Protein AF-A0A1B2IX12-F1 (afdb_monomer)

Foldseek 3Di:
DKKKWFAAPPDPDIDIFDWDWDADPNDIWIKGFQVRQADLVVLDGTPFIKIWDADPNDIWIKTFPDKDFDVCCNPPVPRVRRMIITDMDIPDPDDPDPPPPPPPPDDDD

Sequence (109 aa):
MIKITFMNSDDTHRHFASANFVQIAGKKYLATAAHCVFDPLKQEISKDIRMKLRVNGKTEIGIVTGVSIDNRWKEQGLLRFDNAICSFKFESNFEPFAVETAFNYLPET

Structure (mmCIF, N/C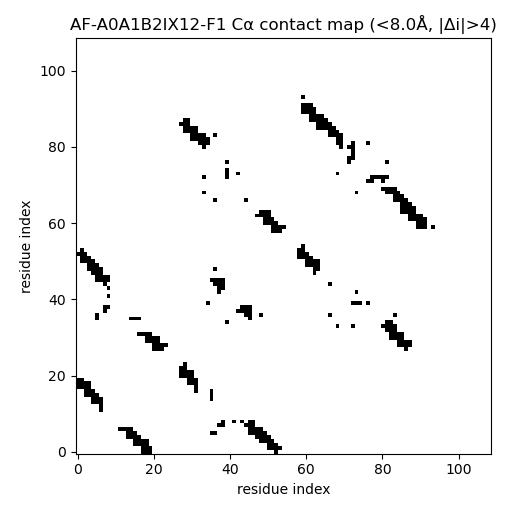A/C/O backbone):
data_AF-A0A1B2IX12-F1
#
_entry.id   AF-A0A1B2IX12-F1
#
loop_
_atom_site.group_PDB
_atom_site.id
_atom_site.type_symbol
_atom_site.label_atom_id
_atom_site.label_alt_id
_atom_site.label_comp_id
_atom_site.label_asym_id
_atom_site.label_entity_id
_atom_site.label_seq_id
_atom_site.pdbx_PDB_ins_code
_atom_site.Cartn_x
_atom_site.Cartn_y
_atom_site.Cartn_z
_atom_site.occupancy
_atom_site.B_iso_or_equiv
_atom_site.auth_seq_id
_atom_site.auth_comp_id
_atom_site.auth_asym_id
_atom_site.auth_atom_id
_atom_site.pdbx_PDB_model_num
ATOM 1 N N . MET A 1 1 ? -11.358 9.625 3.932 1.00 73.62 1 MET A N 1
ATOM 2 C CA . MET A 1 1 ? -10.192 9.478 3.034 1.00 73.62 1 MET A CA 1
ATOM 3 C C . MET A 1 1 ? -8.997 9.031 3.861 1.00 73.62 1 MET A C 1
ATOM 5 O O . MET A 1 1 ? -8.791 9.590 4.935 1.00 73.62 1 MET A O 1
ATOM 9 N N . ILE A 1 2 ? -8.259 8.018 3.405 1.00 91.69 2 ILE A N 1
ATOM 10 C CA . ILE A 1 2 ? -7.098 7.460 4.114 1.00 91.69 2 ILE A CA 1
ATOM 11 C C . ILE A 1 2 ? -5.835 8.041 3.484 1.00 91.69 2 ILE A C 1
ATOM 13 O O . ILE A 1 2 ? -5.727 8.075 2.260 1.00 91.69 2 ILE A O 1
ATOM 17 N N . LYS A 1 3 ? -4.888 8.497 4.305 1.00 95.38 3 LYS A N 1
ATOM 18 C CA . LYS A 1 3 ? -3.574 8.953 3.842 1.00 95.38 3 LYS A CA 1
ATOM 19 C C . LYS A 1 3 ? -2.573 7.812 3.978 1.00 95.38 3 LYS A C 1
ATOM 21 O O . LYS A 1 3 ? -2.432 7.272 5.070 1.00 95.38 3 LYS A O 1
ATOM 26 N N . ILE A 1 4 ? -1.863 7.482 2.908 1.00 95.81 4 ILE A N 1
ATOM 27 C CA . ILE A 1 4 ? -0.742 6.542 2.923 1.00 95.81 4 ILE A CA 1
ATOM 28 C C . ILE A 1 4 ? 0.569 7.325 2.954 1.00 95.81 4 ILE A C 1
ATOM 30 O O . ILE A 1 4 ? 0.698 8.377 2.327 1.00 95.81 4 ILE A O 1
ATOM 34 N N . THR A 1 5 ? 1.535 6.809 3.704 1.00 95.75 5 THR A N 1
ATOM 35 C CA . THR A 1 5 ? 2.935 7.218 3.658 1.00 95.75 5 THR A CA 1
ATOM 36 C C . THR A 1 5 ? 3.814 6.037 3.318 1.00 95.75 5 THR A C 1
ATOM 38 O O . THR A 1 5 ? 3.601 4.984 3.907 1.00 95.75 5 THR A O 1
ATOM 41 N N . PHE A 1 6 ? 4.815 6.222 2.465 1.00 93.12 6 PHE A N 1
ATOM 42 C CA . PHE A 1 6 ? 5.732 5.158 2.051 1.00 93.12 6 PHE A CA 1
ATOM 43 C C . PHE A 1 6 ? 7.111 5.725 1.696 1.00 93.12 6 PHE A C 1
ATOM 45 O O . PHE A 1 6 ? 7.265 6.938 1.544 1.00 93.12 6 PHE A O 1
ATOM 52 N N . MET A 1 7 ? 8.111 4.853 1.579 1.00 90.44 7 MET A N 1
ATOM 53 C CA . MET A 1 7 ? 9.453 5.187 1.094 1.00 90.44 7 MET A CA 1
ATOM 54 C C . MET A 1 7 ? 9.840 4.207 -0.009 1.00 90.44 7 MET A C 1
ATOM 56 O O . MET A 1 7 ? 9.711 2.999 0.174 1.00 90.44 7 MET A O 1
ATOM 60 N N . ASN A 1 8 ? 10.339 4.692 -1.140 1.00 85.38 8 ASN A N 1
ATOM 61 C CA . ASN A 1 8 ? 10.948 3.801 -2.128 1.00 85.38 8 ASN A CA 1
ATOM 62 C C . ASN A 1 8 ? 12.366 3.436 -1.678 1.00 85.38 8 ASN A C 1
ATOM 64 O O . ASN A 1 8 ? 12.954 4.131 -0.853 1.00 85.38 8 ASN A O 1
ATOM 68 N N . SER A 1 9 ? 12.915 2.329 -2.181 1.00 73.25 9 SER A N 1
ATOM 69 C CA . SER A 1 9 ? 14.095 1.692 -1.577 1.00 73.25 9 SER A CA 1
ATOM 70 C C . SER A 1 9 ? 15.359 2.552 -1.495 1.00 73.25 9 SER A C 1
ATOM 72 O O . SER A 1 9 ? 16.177 2.260 -0.622 1.00 73.25 9 SER A O 1
ATOM 74 N N . ASP A 1 10 ? 15.463 3.615 -2.305 1.00 76.69 10 ASP A N 1
ATOM 75 C CA . ASP A 1 10 ? 16.605 4.555 -2.311 1.00 76.69 10 ASP A CA 1
ATOM 76 C C . ASP A 1 10 ? 16.176 5.993 -2.010 1.00 76.69 10 ASP A C 1
ATOM 78 O O . ASP A 1 10 ? 16.972 6.922 -2.135 1.00 76.69 10 ASP A O 1
ATOM 82 N N . ASP A 1 11 ? 14.907 6.202 -1.666 1.00 79.06 11 ASP A N 1
ATOM 83 C CA . ASP A 1 11 ? 14.428 7.541 -1.392 1.00 79.06 11 ASP A CA 1
ATOM 84 C C . ASP A 1 11 ? 14.707 7.911 0.060 1.00 79.06 11 ASP A C 1
ATOM 86 O O . ASP A 1 11 ? 14.407 7.158 0.989 1.00 79.06 11 ASP A O 1
ATOM 90 N N . THR A 1 12 ? 15.271 9.096 0.263 1.00 78.50 12 THR A N 1
ATOM 91 C CA . THR A 1 12 ? 15.432 9.680 1.598 1.00 78.50 12 THR A CA 1
ATOM 92 C C . THR A 1 12 ? 14.164 10.399 2.051 1.00 78.50 12 THR A C 1
A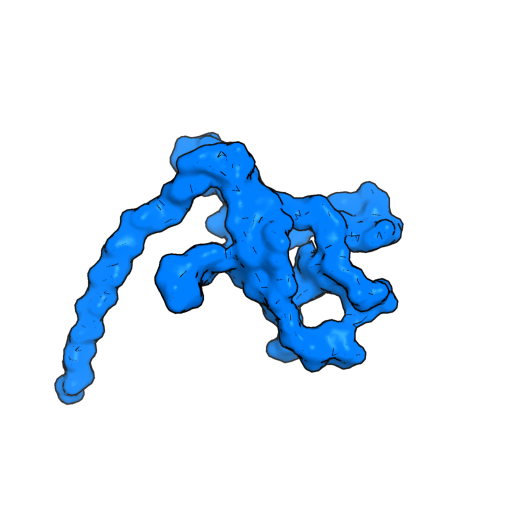TOM 94 O O . THR A 1 12 ? 14.035 10.744 3.229 1.00 78.50 12 THR A O 1
ATOM 97 N N . HIS A 1 13 ? 13.207 10.600 1.139 1.00 85.56 13 HIS A N 1
ATOM 98 C CA . HIS A 1 13 ? 11.958 11.291 1.408 1.00 85.56 13 HIS A CA 1
ATOM 99 C C . HIS A 1 13 ? 10.787 10.323 1.547 1.00 85.56 13 HIS A C 1
ATOM 101 O O . HIS A 1 13 ? 10.662 9.308 0.861 1.00 85.56 13 HIS A O 1
ATOM 107 N N . ARG A 1 14 ? 9.877 10.688 2.451 1.00 91.81 14 ARG A N 1
ATOM 108 C CA . ARG A 1 14 ? 8.597 10.010 2.613 1.00 91.81 14 ARG A CA 1
ATOM 109 C C . ARG A 1 14 ? 7.602 10.572 1.609 1.00 91.81 14 ARG A C 1
ATOM 111 O O . ARG A 1 14 ? 7.327 11.771 1.608 1.00 91.81 14 ARG A O 1
ATOM 118 N N . HIS A 1 15 ? 7.014 9.683 0.826 1.00 93.81 15 HIS A N 1
ATOM 119 C CA . HIS A 1 15 ? 5.953 10.001 -0.116 1.00 93.81 15 HIS A CA 1
ATOM 120 C C . HIS A 1 15 ? 4.587 9.925 0.541 1.00 93.81 15 HIS A C 1
ATOM 122 O O . HIS A 1 15 ? 4.407 9.296 1.590 1.00 93.81 15 HIS A O 1
ATOM 128 N N . PHE A 1 16 ? 3.613 10.570 -0.093 1.00 95.25 16 PHE A N 1
ATOM 129 C CA . PHE A 1 16 ? 2.238 10.617 0.374 1.00 95.25 16 PHE A CA 1
ATOM 130 C C . PHE A 1 16 ? 1.281 10.245 -0.746 1.00 95.25 16 PHE A C 1
ATOM 132 O O . PHE A 1 16 ? 1.408 10.729 -1.864 1.00 95.25 16 PHE A O 1
ATOM 139 N N . ALA A 1 17 ? 0.287 9.437 -0.406 1.00 95.81 17 ALA A N 1
ATOM 140 C CA . ALA A 1 17 ? -0.781 9.056 -1.312 1.00 95.81 17 ALA A CA 1
ATOM 141 C C . ALA A 1 17 ? -2.120 8.995 -0.577 1.00 95.81 17 ALA A C 1
ATOM 143 O O . ALA A 1 17 ? -2.191 9.114 0.652 1.00 95.81 17 ALA A O 1
ATOM 144 N N . SER A 1 18 ? -3.184 8.788 -1.341 1.00 96.44 18 SER A N 1
ATOM 145 C CA . SER A 1 18 ? -4.522 8.539 -0.821 1.00 96.44 18 SER A CA 1
ATOM 146 C C . SER A 1 18 ? -4.935 7.102 -1.100 1.00 96.44 18 SER A C 1
ATOM 148 O O . SER A 1 18 ? -4.574 6.533 -2.122 1.00 96.44 18 SER A O 1
ATOM 150 N N . ALA A 1 19 ? -5.732 6.540 -0.201 1.00 96.38 19 ALA A N 1
ATOM 151 C CA . ALA A 1 19 ? -6.343 5.232 -0.368 1.00 96.38 19 ALA A CA 1
ATOM 152 C C . ALA A 1 19 ? -7.783 5.225 0.137 1.00 96.38 19 ALA A C 1
ATOM 154 O O . ALA A 1 19 ? -8.222 6.128 0.863 1.00 96.38 19 ALA A O 1
ATOM 155 N N . ASN A 1 20 ? -8.500 4.168 -0.225 1.00 94.75 20 ASN A N 1
ATOM 156 C CA . ASN A 1 20 ? -9.851 3.896 0.243 1.00 94.75 20 ASN A CA 1
ATOM 157 C C . ASN A 1 20 ? -9.965 2.468 0.767 1.00 94.75 20 ASN A C 1
ATOM 159 O O . ASN A 1 20 ? -9.258 1.575 0.304 1.00 94.75 20 ASN A O 1
ATOM 163 N N . PHE A 1 21 ? -10.876 2.252 1.716 1.00 92.75 21 PHE A N 1
ATOM 164 C CA . PHE A 1 21 ? -11.257 0.895 2.086 1.00 92.75 21 PHE A CA 1
ATOM 165 C C . PHE A 1 21 ? -12.100 0.271 0.980 1.00 92.75 21 PHE A C 1
ATOM 167 O O . PHE A 1 21 ? -12.993 0.917 0.434 1.00 92.75 21 PHE A O 1
ATOM 174 N N . VAL A 1 22 ? -11.840 -1.000 0.702 1.00 92.88 22 VAL A N 1
ATOM 175 C CA . VAL A 1 22 ? -12.677 -1.850 -0.146 1.00 92.88 22 VAL A CA 1
ATOM 176 C C . VAL A 1 22 ? -12.923 -3.173 0.565 1.00 92.88 22 VAL A C 1
ATOM 178 O O . VAL A 1 22 ? -12.098 -3.612 1.371 1.00 92.88 22 VAL A O 1
ATOM 181 N N . GLN A 1 23 ? -14.059 -3.807 0.287 1.00 91.12 23 GLN A N 1
ATOM 182 C CA . GLN A 1 23 ? -14.404 -5.105 0.855 1.00 91.12 23 GLN A CA 1
ATOM 183 C C . GLN A 1 23 ? -14.401 -6.164 -0.244 1.00 91.12 23 GLN A C 1
ATOM 185 O O . GLN A 1 23 ? -15.077 -6.013 -1.257 1.00 91.12 23 GLN A O 1
ATOM 190 N N . ILE A 1 24 ? -13.632 -7.233 -0.043 1.00 88.31 24 ILE A N 1
ATOM 191 C CA . ILE A 1 24 ? -13.508 -8.351 -0.983 1.00 88.31 24 ILE A CA 1
ATOM 192 C C . ILE A 1 24 ? -13.722 -9.632 -0.182 1.00 88.31 24 ILE A C 1
ATOM 194 O O . ILE A 1 24 ? -13.017 -9.873 0.798 1.00 88.31 24 ILE A O 1
ATOM 198 N N . ALA A 1 25 ? -14.724 -10.430 -0.563 1.00 90.44 25 ALA A N 1
ATOM 199 C CA . ALA A 1 25 ? -15.088 -11.669 0.136 1.00 90.44 25 ALA A CA 1
ATOM 200 C C . ALA A 1 25 ? -15.226 -11.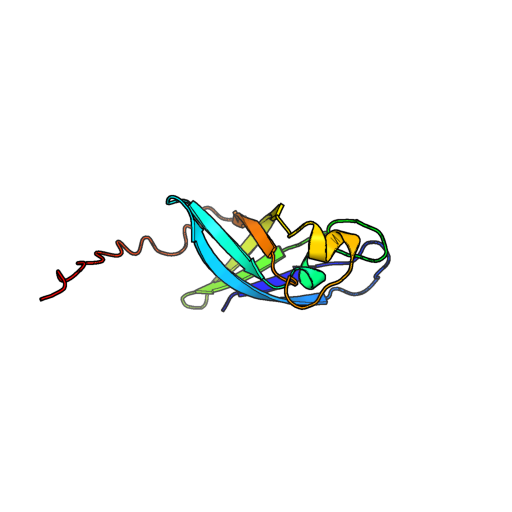489 1.667 1.00 90.44 25 ALA A C 1
ATOM 202 O O . ALA A 1 25 ? -14.690 -12.262 2.459 1.00 90.44 25 ALA A O 1
ATOM 203 N N . GLY A 1 26 ? -15.885 -10.405 2.092 1.00 86.44 26 GLY A N 1
ATOM 204 C CA . GLY A 1 26 ? -16.116 -10.092 3.505 1.00 86.44 26 GLY A CA 1
ATOM 205 C C . GLY A 1 26 ? -14.925 -9.475 4.251 1.00 86.44 26 GLY A C 1
ATOM 206 O O . GLY A 1 26 ? -15.128 -8.913 5.324 1.00 86.44 26 GLY A O 1
ATOM 207 N N . LYS A 1 27 ? -13.710 -9.491 3.689 1.00 87.56 27 LYS A N 1
ATOM 208 C CA . LYS A 1 27 ? -12.502 -8.915 4.304 1.00 87.56 27 LYS A CA 1
ATOM 209 C C . LYS A 1 27 ? -12.243 -7.490 3.813 1.00 87.56 27 LYS A C 1
ATOM 211 O O . LYS A 1 27 ? -12.528 -7.167 2.661 1.00 87.56 27 LYS A O 1
ATOM 216 N N . LYS A 1 28 ? -11.698 -6.638 4.687 1.00 90.19 28 LYS A N 1
ATOM 217 C CA . LYS A 1 28 ? -11.351 -5.240 4.381 1.00 90.19 28 LYS A CA 1
ATOM 218 C C . LYS A 1 28 ? -9.921 -5.137 3.848 1.00 90.19 28 LYS A C 1
ATOM 220 O O . LYS A 1 28 ? -9.003 -5.723 4.414 1.00 90.19 28 LYS A O 1
ATOM 225 N N . TYR A 1 29 ? -9.744 -4.340 2.802 1.00 94.62 29 TYR A N 1
ATOM 226 C CA . TYR A 1 29 ? -8.463 -4.043 2.162 1.00 94.62 29 TYR A CA 1
ATOM 227 C C . TYR A 1 29 ? -8.344 -2.543 1.885 1.00 94.62 29 TYR A C 1
ATOM 229 O O . TYR A 1 29 ? -9.331 -1.810 1.968 1.00 94.62 29 TYR A O 1
ATOM 237 N N . LEU A 1 30 ? -7.144 -2.087 1.536 1.00 95.75 30 LEU A N 1
ATOM 238 C CA . LEU A 1 30 ? -6.914 -0.755 0.983 1.00 95.75 30 LEU A CA 1
ATOM 239 C C . LEU A 1 30 ? -6.778 -0.845 -0.533 1.00 95.75 30 LEU A C 1
ATOM 241 O O . LEU A 1 30 ? -5.968 -1.625 -1.024 1.00 95.75 30 LEU A O 1
ATOM 245 N N . ALA A 1 31 ? -7.512 -0.009 -1.257 1.00 97.12 31 ALA A N 1
ATOM 246 C CA . ALA A 1 31 ? -7.278 0.257 -2.669 1.00 97.12 31 ALA A CA 1
ATOM 247 C C . ALA A 1 31 ? -6.494 1.566 -2.829 1.00 97.12 31 ALA A C 1
ATOM 249 O O . ALA A 1 31 ? -6.847 2.583 -2.222 1.00 97.12 31 ALA A O 1
ATOM 250 N N . THR A 1 32 ? -5.436 1.531 -3.636 1.00 97.62 32 THR A N 1
ATOM 251 C CA . THR A 1 32 ? -4.562 2.672 -3.959 1.00 97.62 32 THR A CA 1
ATOM 252 C C . THR A 1 32 ? -3.936 2.487 -5.349 1.00 97.62 32 THR A C 1
ATOM 254 O O . THR A 1 32 ? -4.180 1.471 -6.001 1.00 97.62 32 THR A O 1
ATOM 257 N N . ALA A 1 33 ? -3.143 3.450 -5.818 1.00 96.94 33 ALA A N 1
ATOM 258 C CA . ALA A 1 33 ? -2.344 3.294 -7.033 1.00 96.94 33 ALA A CA 1
ATOM 259 C C . ALA A 1 33 ? -1.141 2.368 -6.782 1.00 96.94 33 ALA A C 1
ATOM 261 O O . ALA A 1 33 ? -0.559 2.373 -5.694 1.00 96.94 33 ALA A O 1
ATOM 262 N N . ALA A 1 34 ? -0.745 1.584 -7.782 1.00 96.94 34 ALA A N 1
ATOM 263 C CA . ALA A 1 34 ? 0.358 0.638 -7.643 1.00 96.94 34 ALA A CA 1
ATOM 264 C C . ALA A 1 34 ? 1.710 1.337 -7.476 1.00 96.94 34 ALA A C 1
ATOM 266 O O . ALA A 1 34 ? 2.508 0.908 -6.644 1.00 96.94 34 ALA A O 1
ATOM 267 N N . HIS A 1 35 ? 1.937 2.461 -8.160 1.00 93.88 35 HIS A N 1
ATOM 268 C CA . HIS A 1 35 ? 3.156 3.262 -7.985 1.00 93.88 35 HIS A CA 1
ATOM 269 C C . HIS A 1 35 ? 3.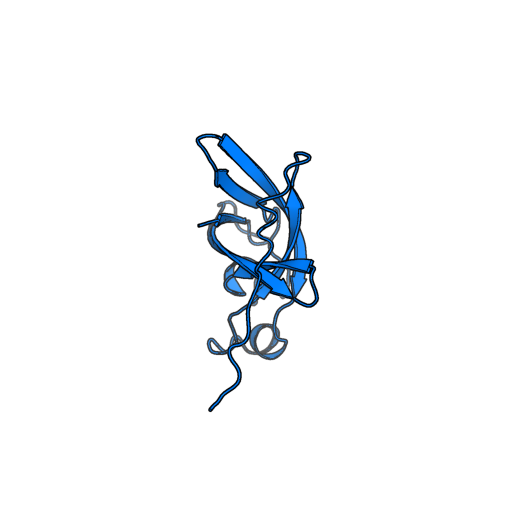333 3.832 -6.563 1.00 93.88 35 HIS A C 1
ATOM 271 O O . HIS A 1 35 ? 4.414 4.301 -6.216 1.00 93.88 35 HIS A O 1
ATOM 277 N N . CYS A 1 36 ? 2.283 3.824 -5.731 1.00 95.00 36 CYS A N 1
ATOM 278 C CA . CYS A 1 36 ? 2.357 4.273 -4.337 1.00 95.00 36 CYS A CA 1
ATOM 279 C C . CYS A 1 36 ? 2.869 3.192 -3.372 1.00 95.00 36 CYS A C 1
ATOM 281 O O . CYS A 1 36 ? 3.072 3.469 -2.191 1.00 95.00 36 CYS A O 1
ATOM 283 N N . VAL A 1 37 ? 2.972 1.943 -3.826 1.00 95.25 37 VAL A N 1
ATOM 284 C CA . VAL A 1 37 ? 3.307 0.788 -2.975 1.00 95.25 37 VAL A CA 1
ATOM 285 C C . VAL A 1 37 ? 4.341 -0.141 -3.606 1.00 95.25 37 VAL A C 1
ATOM 287 O O . VAL A 1 37 ? 4.769 -1.102 -2.969 1.00 95.25 37 VAL A O 1
ATOM 290 N N . PHE A 1 38 ? 4.742 0.127 -4.845 1.00 93.69 38 PHE A N 1
ATOM 291 C CA . PHE A 1 38 ? 5.710 -0.657 -5.593 1.00 93.69 38 PHE A CA 1
ATOM 292 C C . PHE A 1 38 ? 6.563 0.254 -6.478 1.00 93.69 38 PHE A C 1
ATOM 294 O O . PHE A 1 38 ? 6.028 1.088 -7.209 1.00 93.69 38 PHE A O 1
ATOM 301 N N . ASP A 1 39 ? 7.879 0.061 -6.430 1.00 89.44 39 ASP A N 1
ATOM 302 C CA . ASP A 1 39 ? 8.862 0.724 -7.283 1.00 89.44 39 ASP A CA 1
ATOM 303 C C . ASP A 1 39 ? 9.109 -0.144 -8.536 1.00 89.44 39 ASP A C 1
ATOM 305 O O . ASP A 1 39 ? 9.783 -1.179 -8.444 1.00 89.44 39 ASP A O 1
ATOM 309 N N . PRO A 1 40 ? 8.580 0.238 -9.717 1.00 83.88 40 PRO A N 1
ATOM 310 C CA . PRO A 1 40 ? 8.735 -0.557 -10.932 1.00 83.88 40 PRO A CA 1
ATOM 311 C C . PRO A 1 40 ? 10.168 -0.561 -11.474 1.00 83.88 40 PRO A C 1
ATOM 313 O O . PRO A 1 40 ? 10.530 -1.488 -12.196 1.00 83.88 40 PRO A O 1
ATOM 316 N N . LEU A 1 41 ? 11.000 0.426 -11.121 1.00 85.50 41 LEU A N 1
ATOM 317 C CA . LEU A 1 41 ? 12.390 0.481 -11.576 1.00 85.50 41 LEU A CA 1
ATOM 318 C C . LEU A 1 41 ? 13.246 -0.555 -10.848 1.00 85.50 41 LEU A C 1
ATOM 320 O O . LEU A 1 41 ? 14.125 -1.163 -11.452 1.00 85.50 41 LEU A O 1
ATOM 324 N N . LYS A 1 42 ? 12.963 -0.779 -9.562 1.00 88.69 42 LYS A N 1
ATOM 325 C CA . LYS A 1 42 ? 13.699 -1.739 -8.720 1.00 88.69 42 LYS A CA 1
ATOM 326 C C . LYS A 1 42 ? 13.023 -3.084 -8.574 1.00 88.69 42 LYS A C 1
ATOM 328 O O . LYS A 1 42 ? 13.638 -4.013 -8.070 1.00 88.69 42 LYS A O 1
ATOM 333 N N . GLN A 1 43 ? 11.777 -3.189 -9.022 1.00 90.12 43 GLN A N 1
ATOM 334 C CA . GLN A 1 43 ? 10.953 -4.379 -8.855 1.00 90.12 43 GLN A CA 1
ATOM 335 C C . GLN A 1 43 ? 10.717 -4.744 -7.377 1.00 90.12 43 GLN A C 1
ATOM 337 O O . GLN A 1 43 ? 10.611 -5.920 -7.024 1.00 90.12 43 GLN A O 1
ATOM 342 N N . GLU A 1 44 ? 10.589 -3.735 -6.512 1.00 92.38 44 GLU A N 1
ATOM 343 C CA . GLU A 1 44 ? 10.468 -3.899 -5.060 1.00 92.38 44 GLU A CA 1
ATOM 344 C C . GLU A 1 44 ? 9.210 -3.227 -4.499 1.00 92.38 44 GLU A C 1
ATOM 346 O O . GLU A 1 44 ? 8.761 -2.188 -4.977 1.00 92.38 44 GLU A O 1
ATOM 351 N N . ILE A 1 45 ? 8.649 -3.807 -3.435 1.00 93.56 45 ILE A N 1
ATOM 352 C CA . ILE A 1 45 ? 7.576 -3.175 -2.657 1.00 93.56 45 ILE A CA 1
ATOM 353 C C . ILE A 1 45 ? 8.165 -1.997 -1.870 1.00 93.56 45 ILE A C 1
ATOM 355 O O . ILE A 1 45 ? 9.229 -2.122 -1.260 1.00 93.56 45 ILE A O 1
ATOM 359 N N . SER A 1 46 ? 7.457 -0.866 -1.843 1.00 93.75 46 SER A N 1
ATOM 360 C CA . SER A 1 46 ? 7.864 0.302 -1.060 1.00 93.75 46 SER A CA 1
ATOM 361 C C . SER A 1 46 ? 7.973 -0.043 0.433 1.00 93.75 46 SER A C 1
ATOM 363 O O . SER A 1 46 ? 7.209 -0.832 0.990 1.00 93.75 46 SER A O 1
ATOM 365 N N . LYS A 1 47 ? 8.932 0.570 1.118 1.00 91.94 47 LYS A N 1
ATOM 366 C CA . LYS A 1 47 ? 9.220 0.358 2.538 1.00 91.94 47 LYS A CA 1
ATOM 367 C C . LYS A 1 47 ? 8.326 1.238 3.418 1.00 91.94 47 LYS A C 1
ATOM 369 O O . LYS A 1 47 ? 7.902 2.321 3.016 1.00 91.94 47 LYS A O 1
ATOM 374 N N . ASP A 1 48 ? 8.078 0.775 4.647 1.00 91.94 48 ASP A N 1
ATOM 375 C CA . ASP A 1 48 ? 7.343 1.498 5.705 1.00 91.94 48 ASP A CA 1
ATOM 376 C C . ASP A 1 48 ? 6.006 2.106 5.232 1.00 91.94 48 ASP A C 1
ATOM 378 O O . ASP A 1 48 ? 5.695 3.271 5.499 1.00 91.94 48 ASP A O 1
ATOM 382 N N . ILE A 1 49 ? 5.215 1.309 4.505 1.00 95.44 49 ILE A N 1
ATOM 383 C CA . ILE A 1 49 ? 3.894 1.719 4.025 1.00 95.44 49 ILE A CA 1
ATOM 384 C C . ILE A 1 49 ? 2.926 1.773 5.216 1.00 95.44 49 ILE A C 1
ATOM 386 O O . ILE A 1 49 ? 2.422 0.751 5.693 1.00 95.44 49 ILE A O 1
ATOM 390 N N . ARG A 1 50 ? 2.649 2.985 5.697 1.00 95.75 50 ARG A N 1
ATOM 391 C CA . ARG A 1 50 ? 1.708 3.249 6.794 1.00 95.75 50 ARG A CA 1
ATOM 392 C C . ARG A 1 50 ? 0.478 3.978 6.302 1.00 95.75 50 ARG A C 1
ATOM 394 O O . ARG A 1 50 ? 0.576 4.878 5.474 1.00 95.75 50 ARG A O 1
ATOM 401 N N . MET A 1 51 ? -0.665 3.649 6.880 1.00 94.94 51 MET A N 1
ATOM 402 C CA . MET A 1 51 ? -1.907 4.378 6.686 1.00 94.94 51 MET A CA 1
ATOM 403 C C . MET A 1 51 ? -2.240 5.229 7.910 1.00 94.94 51 MET A C 1
ATOM 405 O O . MET A 1 51 ? -1.983 4.844 9.050 1.00 94.94 51 MET A O 1
ATOM 409 N N . LYS A 1 52 ? -2.843 6.388 7.661 1.00 93.94 52 LYS A N 1
ATOM 410 C CA . LYS A 1 52 ? -3.430 7.267 8.668 1.00 93.94 52 LYS A CA 1
ATOM 411 C C . LYS A 1 52 ? -4.876 7.541 8.294 1.00 93.94 52 LYS A C 1
ATOM 413 O O . LYS A 1 52 ? -5.163 8.018 7.192 1.00 93.94 52 LYS A O 1
ATOM 418 N N . LEU A 1 53 ? -5.773 7.276 9.229 1.00 91.44 53 LEU A N 1
ATOM 419 C CA . LEU A 1 53 ? -7.196 7.549 9.105 1.00 91.44 53 LEU A CA 1
ATOM 420 C C . LEU A 1 53 ? -7.613 8.480 10.242 1.00 91.44 53 LEU A C 1
ATOM 422 O O . LEU A 1 53 ? -7.291 8.230 11.398 1.00 91.44 53 LEU A O 1
ATOM 426 N N . ARG A 1 54 ? -8.353 9.544 9.925 1.00 86.94 54 ARG A N 1
ATOM 427 C CA . ARG A 1 54 ? -8.947 10.418 10.939 1.00 86.94 54 ARG A CA 1
ATOM 428 C C . ARG A 1 54 ? -10.429 10.090 11.091 1.00 86.94 54 ARG A C 1
ATOM 430 O O . ARG A 1 54 ? -11.176 10.239 10.128 1.00 86.94 54 ARG A O 1
ATOM 437 N N . VAL A 1 55 ? -10.846 9.673 12.285 1.00 82.50 55 VAL A N 1
ATOM 438 C CA . VAL A 1 55 ? -12.246 9.364 12.629 1.00 82.50 55 VAL A CA 1
ATOM 439 C C . VAL A 1 55 ? -12.595 10.059 13.935 1.00 82.50 55 VAL A C 1
ATOM 441 O O . VAL A 1 55 ? -11.876 9.914 14.918 1.00 82.50 55 VAL A O 1
ATOM 444 N N . ASN A 1 56 ? -13.687 10.828 13.958 1.00 83.56 56 ASN A N 1
ATOM 445 C CA . ASN A 1 56 ? -14.195 11.500 15.166 1.00 83.56 56 ASN A CA 1
ATOM 446 C C . ASN A 1 56 ? -13.109 12.274 15.939 1.00 83.56 56 ASN A C 1
ATOM 448 O O . ASN A 1 56 ? -12.994 12.183 17.158 1.00 83.56 56 ASN A O 1
ATOM 452 N N . GLY A 1 57 ? -12.246 12.986 15.209 1.00 82.00 57 GLY A N 1
ATOM 453 C CA . GLY A 1 57 ? -11.136 13.750 15.785 1.00 82.00 57 GLY A CA 1
ATOM 454 C C . GLY A 1 57 ? -9.907 12.926 16.194 1.00 82.00 57 GLY A C 1
ATOM 455 O O . GLY A 1 57 ? -8.845 13.521 16.360 1.00 82.00 57 GLY A O 1
ATOM 456 N N . LYS A 1 58 ? -10.000 11.593 16.273 1.00 85.12 58 LYS A N 1
ATOM 457 C CA . LYS A 1 58 ? -8.881 10.686 16.565 1.00 85.12 58 LYS A CA 1
ATOM 458 C C . LYS A 1 58 ? -8.150 10.278 15.289 1.00 85.12 58 LYS A C 1
ATOM 460 O O . LYS A 1 58 ? -8.749 10.216 14.216 1.00 85.12 58 LYS A O 1
ATOM 465 N N . THR A 1 59 ? -6.846 10.031 15.407 1.00 89.94 59 THR A N 1
ATOM 466 C CA . THR A 1 59 ? -6.020 9.503 14.314 1.00 89.94 59 THR A CA 1
ATOM 467 C C . THR A 1 59 ? -5.684 8.055 14.609 1.00 89.94 59 THR A C 1
ATOM 469 O O . THR A 1 59 ? -5.026 7.775 15.604 1.00 89.94 59 THR A O 1
ATOM 472 N N . GLU A 1 60 ? -6.103 7.171 13.717 1.00 91.06 60 GLU A N 1
ATOM 473 C CA . GLU A 1 60 ? -5.773 5.755 13.741 1.00 91.06 60 GLU A CA 1
ATOM 474 C C . GLU A 1 60 ? -4.648 5.491 12.745 1.00 91.06 60 GLU A C 1
ATOM 476 O O . GLU A 1 60 ? -4.660 5.999 11.615 1.00 91.06 60 GLU A O 1
ATOM 481 N N . ILE A 1 61 ? -3.665 4.710 13.182 1.00 93.44 61 ILE A N 1
ATOM 482 C CA . ILE A 1 61 ? -2.499 4.338 12.387 1.00 93.44 61 ILE A CA 1
ATOM 483 C C . ILE A 1 61 ? -2.580 2.847 12.107 1.00 93.44 61 ILE A C 1
ATOM 485 O O . ILE A 1 61 ? -2.907 2.048 12.983 1.00 93.44 61 ILE A O 1
ATOM 489 N N . GLY A 1 62 ? -2.272 2.470 10.874 1.00 94.31 62 GLY A N 1
ATOM 490 C CA . GLY A 1 62 ? -2.067 1.078 10.524 1.00 94.31 62 GLY A CA 1
ATOM 491 C C . GLY A 1 62 ? -0.884 0.897 9.600 1.00 94.31 62 GLY A C 1
ATOM 492 O O . GLY A 1 62 ? -0.379 1.852 9.007 1.00 94.31 62 GLY A O 1
ATOM 493 N N . ILE A 1 63 ? -0.459 -0.349 9.472 1.00 95.69 63 ILE A N 1
ATOM 494 C CA . ILE A 1 63 ? 0.637 -0.745 8.600 1.00 95.69 63 ILE A CA 1
ATOM 495 C C . ILE A 1 63 ? 0.113 -1.691 7.529 1.00 95.69 63 ILE A C 1
ATOM 497 O O . ILE A 1 63 ? -0.717 -2.563 7.807 1.00 95.69 63 ILE A O 1
ATOM 501 N N . VAL A 1 64 ? 0.589 -1.510 6.302 1.00 95.69 64 VAL A N 1
ATOM 502 C CA . VAL A 1 64 ? 0.333 -2.454 5.216 1.00 95.69 64 VAL A CA 1
ATOM 503 C C . VAL A 1 64 ? 1.154 -3.714 5.467 1.00 95.69 64 VAL A C 1
ATOM 505 O O . VAL A 1 64 ? 2.339 -3.649 5.783 1.00 95.69 64 VAL A O 1
ATOM 508 N N . THR A 1 65 ? 0.501 -4.867 5.366 1.00 96.31 65 THR A N 1
ATOM 509 C CA . THR A 1 65 ? 1.087 -6.190 5.638 1.00 96.31 65 THR A CA 1
ATOM 510 C C . THR A 1 65 ? 1.267 -7.029 4.380 1.00 96.31 65 THR A C 1
ATOM 512 O O . THR A 1 65 ? 1.962 -8.038 4.415 1.00 96.31 65 THR A O 1
ATOM 515 N N . GLY A 1 66 ? 0.646 -6.623 3.275 1.00 96.00 66 GLY A N 1
ATOM 516 C CA . GLY A 1 66 ? 0.701 -7.320 2.001 1.00 96.00 66 GLY A CA 1
ATOM 517 C C . GLY A 1 66 ? 0.215 -6.414 0.882 1.00 96.00 66 GLY A C 1
ATOM 518 O O . GLY A 1 66 ? -0.644 -5.558 1.097 1.00 96.00 66 GLY A O 1
ATOM 519 N N . VAL A 1 67 ? 0.784 -6.599 -0.304 1.00 96.81 67 VAL A N 1
ATOM 520 C CA . VAL A 1 67 ? 0.517 -5.793 -1.496 1.00 96.81 67 VAL A CA 1
ATOM 521 C C . VAL A 1 67 ? 0.242 -6.739 -2.656 1.00 96.81 67 VAL A C 1
ATOM 523 O O . VAL A 1 67 ? 1.019 -7.656 -2.910 1.00 96.81 67 VAL A O 1
ATOM 526 N N . SER A 1 68 ? -0.864 -6.507 -3.354 1.00 96.88 68 SER A N 1
ATOM 527 C CA . SER A 1 68 ? -1.234 -7.194 -4.586 1.00 96.88 68 SER A CA 1
ATOM 528 C C . SER A 1 68 ? -1.345 -6.164 -5.701 1.00 96.88 68 SER A C 1
ATOM 530 O O . SER A 1 68 ? -2.133 -5.224 -5.596 1.00 96.88 68 SER A O 1
ATOM 532 N N . ILE A 1 69 ? -0.568 -6.357 -6.762 1.00 96.38 69 ILE A N 1
ATOM 533 C CA . ILE A 1 69 ? -0.542 -5.518 -7.964 1.00 96.38 69 ILE A CA 1
ATOM 534 C C . ILE A 1 69 ? -0.691 -6.394 -9.201 1.00 96.38 69 ILE A C 1
ATOM 536 O O . ILE A 1 69 ? -0.383 -7.585 -9.169 1.00 96.38 69 ILE A O 1
ATOM 540 N N . ASP A 1 70 ? -1.148 -5.802 -10.296 1.00 94.94 70 ASP A N 1
ATOM 541 C CA . ASP A 1 70 ? -1.209 -6.493 -11.577 1.00 94.94 70 ASP A CA 1
ATOM 542 C C . ASP A 1 70 ? 0.205 -6.714 -12.144 1.00 94.94 70 ASP A C 1
ATOM 544 O O . ASP A 1 70 ? 1.011 -5.779 -12.208 1.00 94.94 70 ASP A O 1
ATOM 548 N N . ASN A 1 71 ? 0.501 -7.933 -12.608 1.00 93.44 71 ASN A N 1
ATOM 549 C CA . ASN A 1 71 ? 1.793 -8.248 -13.227 1.00 93.44 71 ASN A CA 1
ATOM 550 C C . ASN A 1 71 ? 2.082 -7.359 -14.444 1.00 93.44 71 ASN A C 1
ATOM 552 O O . ASN A 1 71 ? 3.228 -7.000 -14.680 1.00 93.44 71 ASN A O 1
ATOM 556 N N . ARG A 1 72 ? 1.056 -6.918 -15.177 1.00 93.81 72 ARG A N 1
ATOM 557 C CA . ARG A 1 72 ? 1.220 -6.032 -16.338 1.00 93.81 72 ARG A CA 1
ATOM 558 C C . ARG A 1 72 ? 1.662 -4.627 -15.936 1.00 93.81 72 ARG A C 1
ATOM 560 O O . ARG A 1 72 ? 2.386 -3.985 -16.689 1.00 93.81 72 ARG A O 1
ATOM 567 N N . TRP A 1 73 ? 1.261 -4.140 -14.761 1.00 93.56 73 TRP A N 1
ATOM 568 C CA . TRP A 1 73 ? 1.850 -2.917 -14.208 1.00 93.56 73 TRP A CA 1
ATOM 569 C C . TRP A 1 73 ? 3.293 -3.164 -13.783 1.00 93.56 73 TRP A C 1
ATOM 571 O O . TRP A 1 73 ? 4.184 -2.420 -14.181 1.00 93.56 73 TRP A O 1
ATOM 581 N N . LYS A 1 74 ? 3.520 -4.242 -13.026 1.00 90.69 74 LYS A N 1
ATOM 582 C CA . LYS A 1 74 ? 4.840 -4.613 -12.511 1.00 90.69 74 LYS A CA 1
ATOM 583 C C . LYS A 1 74 ? 5.891 -4.744 -13.618 1.00 90.69 74 LYS A C 1
ATOM 585 O O . LYS A 1 74 ? 6.990 -4.227 -13.472 1.00 90.69 74 LYS A O 1
ATOM 590 N N . GLU A 1 75 ? 5.557 -5.427 -14.705 1.00 90.31 75 GLU A N 1
ATOM 591 C CA . GLU A 1 75 ? 6.495 -5.781 -15.774 1.00 90.31 75 GLU A CA 1
ATOM 592 C C . GLU A 1 75 ? 6.635 -4.686 -16.837 1.00 90.31 75 GLU A C 1
ATOM 594 O O . GLU A 1 75 ? 7.703 -4.541 -17.423 1.00 90.31 75 GLU A O 1
ATOM 599 N N . GLN A 1 76 ? 5.565 -3.933 -17.116 1.00 88.50 76 GLN A N 1
ATOM 600 C CA . GLN A 1 76 ? 5.502 -3.048 -18.289 1.00 88.50 76 GLN A CA 1
ATOM 601 C C . GLN A 1 76 ? 5.174 -1.586 -17.951 1.00 88.50 76 GLN A C 1
ATOM 603 O O . GLN A 1 76 ? 5.178 -0.745 -18.846 1.00 88.50 76 GLN A O 1
ATOM 608 N N . GLY A 1 77 ? 4.843 -1.260 -16.697 1.00 87.31 77 GLY A N 1
ATOM 609 C CA . GLY A 1 77 ? 4.472 0.103 -16.295 1.00 87.31 77 GLY A CA 1
ATOM 610 C C . GLY A 1 77 ? 3.220 0.635 -17.003 1.00 87.31 77 GLY A C 1
ATOM 611 O O . GLY A 1 77 ? 3.064 1.841 -17.194 1.00 87.31 77 GLY A O 1
ATOM 612 N N . LEU A 1 78 ? 2.324 -0.252 -17.449 1.00 89.69 78 LEU A N 1
ATOM 613 C CA . LEU A 1 78 ? 1.123 0.140 -18.185 1.00 89.69 78 LEU A CA 1
ATOM 614 C C . LEU A 1 78 ? 0.125 0.852 -17.265 1.00 89.69 78 LEU A C 1
ATOM 616 O O . LEU A 1 78 ? -0.591 0.196 -16.514 1.00 89.69 78 LEU A O 1
ATOM 620 N N . LEU A 1 79 ? 0.004 2.177 -17.391 1.00 92.81 79 LEU A N 1
ATOM 621 C CA . LEU A 1 79 ? -0.811 3.039 -16.510 1.00 92.81 79 LEU A CA 1
ATOM 622 C C . LEU A 1 79 ? -2.268 2.592 -16.319 1.00 92.81 79 LEU A C 1
ATOM 624 O O . LEU A 1 79 ? -2.858 2.830 -15.272 1.00 92.81 79 LEU A O 1
ATOM 628 N N . ARG A 1 80 ? -2.856 1.888 -17.294 1.00 95.75 80 ARG A N 1
ATOM 629 C CA . ARG A 1 80 ? -4.209 1.313 -17.156 1.00 95.75 80 ARG A CA 1
ATOM 630 C C . ARG A 1 80 ? -4.324 0.249 -16.054 1.00 95.75 80 ARG A C 1
ATOM 632 O O . ARG A 1 80 ? -5.430 -0.088 -15.653 1.00 95.75 80 ARG A O 1
ATOM 639 N N . PHE A 1 81 ? -3.197 -0.293 -15.604 1.00 95.69 81 PHE A N 1
ATOM 640 C CA . PHE A 1 81 ? -3.097 -1.292 -14.546 1.00 95.69 81 PHE A CA 1
ATOM 641 C C . PHE A 1 81 ? -2.439 -0.730 -13.276 1.00 95.69 81 PHE A C 1
ATOM 643 O O . PHE A 1 81 ? -2.098 -1.510 -12.393 1.00 95.69 81 PHE A O 1
ATOM 650 N N . ASP A 1 82 ? -2.296 0.596 -13.147 1.00 96.81 82 ASP A N 1
ATOM 651 C CA . ASP A 1 82 ? -1.734 1.268 -11.964 1.00 96.81 82 ASP A CA 1
ATOM 652 C C . ASP A 1 82 ? -2.716 1.251 -10.777 1.00 96.81 82 ASP A C 1
ATOM 654 O O . ASP A 1 82 ? -3.250 2.266 -10.332 1.00 96.81 82 ASP A O 1
ATOM 658 N N . ASN A 1 83 ? -3.006 0.052 -10.284 1.00 96.69 83 ASN A N 1
ATOM 659 C CA . ASN A 1 83 ? -3.886 -0.199 -9.155 1.00 96.69 83 ASN A CA 1
ATOM 660 C C . ASN A 1 83 ? -3.292 -1.279 -8.247 1.00 96.69 83 ASN A C 1
ATOM 662 O O . ASN A 1 83 ? -2.654 -2.227 -8.704 1.00 96.69 83 ASN A O 1
ATOM 666 N N . ALA A 1 84 ? -3.519 -1.122 -6.947 1.00 97.62 84 ALA A N 1
ATOM 667 C CA . ALA A 1 84 ? -3.079 -2.055 -5.928 1.00 97.62 84 ALA A CA 1
ATOM 668 C C . ALA A 1 84 ? -4.167 -2.302 -4.890 1.00 97.62 84 ALA A C 1
ATOM 670 O O . ALA A 1 84 ? -4.866 -1.378 -4.463 1.00 97.62 84 ALA A O 1
ATOM 671 N N . ILE A 1 85 ? -4.226 -3.547 -4.421 1.00 97.75 85 ILE A N 1
ATOM 672 C CA . ILE A 1 85 ? -4.993 -3.960 -3.249 1.00 97.75 85 ILE A CA 1
ATOM 673 C C . ILE A 1 85 ? -4.011 -4.352 -2.149 1.00 97.75 85 ILE A C 1
ATOM 675 O O . ILE A 1 85 ? -3.144 -5.198 -2.353 1.00 97.75 85 ILE A O 1
ATOM 679 N N . CYS A 1 86 ? -4.148 -3.748 -0.973 1.00 97.44 86 CYS A N 1
ATOM 680 C CA . CYS A 1 86 ? -3.245 -3.969 0.149 1.00 97.44 86 CYS A CA 1
ATOM 681 C C . CYS A 1 86 ? -3.996 -4.534 1.356 1.00 97.44 86 CYS A C 1
ATOM 683 O O . CYS A 1 86 ? -5.045 -4.014 1.748 1.00 97.44 86 CYS A O 1
ATOM 685 N N . SER A 1 87 ? -3.441 -5.567 1.986 1.00 96.25 87 SER A N 1
ATOM 686 C CA . SER A 1 87 ? -3.852 -5.970 3.331 1.00 96.25 87 SER A CA 1
ATOM 687 C C . SER A 1 87 ? -3.176 -5.071 4.361 1.00 96.25 87 SER A C 1
ATOM 689 O O . SER A 1 87 ? -2.067 -4.580 4.148 1.00 96.25 87 SER A O 1
ATOM 691 N N . PHE A 1 88 ? -3.832 -4.852 5.493 1.00 95.00 88 PHE A N 1
ATOM 692 C CA . PHE A 1 88 ? -3.319 -3.981 6.541 1.00 95.00 88 PHE A CA 1
ATOM 693 C C . PHE A 1 88 ? -3.715 -4.493 7.923 1.00 95.00 88 PHE A C 1
ATOM 695 O O . PHE A 1 88 ? -4.602 -5.335 8.059 1.00 95.00 88 PHE A O 1
ATOM 702 N N . LYS A 1 89 ? -3.070 -3.944 8.951 1.00 94.12 89 LYS A N 1
ATOM 703 C CA . LYS A 1 89 ? -3.514 -4.039 10.344 1.00 94.12 89 LYS A CA 1
ATOM 704 C C . LYS A 1 89 ? -3.417 -2.672 11.008 1.00 94.12 89 LYS A C 1
ATOM 706 O O . LYS A 1 89 ? -2.489 -1.919 10.708 1.00 94.12 89 LYS A O 1
ATOM 711 N N . PHE A 1 90 ? -4.352 -2.351 11.893 1.00 92.88 90 PHE A N 1
ATOM 712 C CA . PHE A 1 90 ? -4.198 -1.195 12.772 1.00 92.88 90 PHE A CA 1
ATOM 713 C C . PHE A 1 90 ? -3.163 -1.492 13.861 1.00 92.88 90 PHE A C 1
ATOM 715 O O . PHE A 1 90 ? -2.948 -2.646 14.234 1.00 92.88 90 PHE A O 1
ATOM 722 N N . GLU A 1 91 ? -2.474 -0.451 14.325 1.00 91.31 91 GLU A N 1
ATOM 723 C CA . GLU A 1 91 ? -1.586 -0.535 15.491 1.00 91.31 91 GLU A CA 1
ATOM 724 C C . GLU A 1 91 ? -2.397 -0.599 16.798 1.00 91.31 91 GLU A C 1
ATOM 726 O O . GLU A 1 91 ? -1.953 -1.177 17.786 1.00 91.31 91 GLU A O 1
ATOM 731 N N . SER A 1 92 ? -3.601 -0.028 16.786 1.00 86.25 92 SER A N 1
ATOM 732 C CA . SER A 1 92 ? -4.616 -0.133 17.832 1.00 86.25 92 SER A CA 1
ATOM 733 C C . SER A 1 92 ? -5.575 -1.302 17.554 1.00 86.25 92 SER A C 1
ATOM 735 O O . SER A 1 92 ? -5.668 -1.795 16.431 1.00 86.25 92 SER A O 1
ATOM 737 N N . ASN A 1 93 ? -6.379 -1.689 18.551 1.00 79.06 93 ASN A N 1
ATOM 738 C CA . ASN A 1 93 ? -7.525 -2.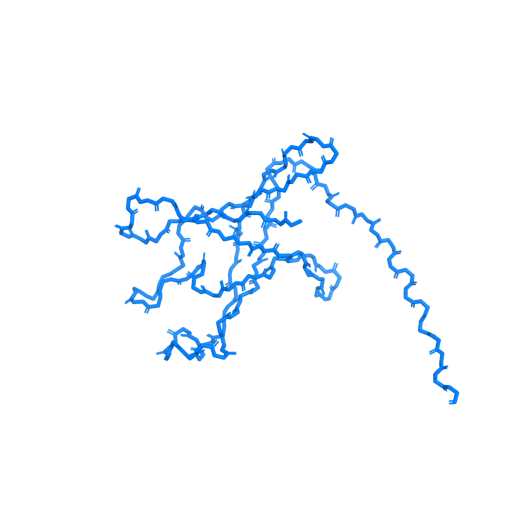600 18.371 1.00 79.06 93 ASN A CA 1
ATOM 739 C C . ASN A 1 93 ? -8.719 -1.904 17.680 1.00 79.06 93 ASN A C 1
ATOM 741 O O . ASN A 1 93 ? -9.878 -2.145 18.014 1.00 79.06 93 ASN A O 1
ATOM 745 N N . PHE A 1 94 ? -8.441 -0.960 16.784 1.00 75.62 94 PHE A N 1
ATOM 746 C CA . PHE A 1 94 ? -9.453 -0.187 16.092 1.00 75.62 94 PHE A CA 1
ATOM 747 C C . PHE A 1 94 ? -10.043 -0.989 14.932 1.00 75.62 94 PHE A C 1
ATOM 749 O O . PHE A 1 94 ? -9.337 -1.402 14.015 1.00 75.62 94 PHE A O 1
ATOM 756 N N . GLU A 1 95 ? -11.365 -1.135 14.946 1.00 70.25 95 GLU A N 1
ATOM 757 C CA . GLU A 1 95 ? -12.141 -1.727 13.862 1.00 70.25 95 GLU A CA 1
ATOM 758 C C . GLU A 1 95 ? -12.966 -0.620 13.183 1.00 70.25 95 GLU A C 1
ATOM 760 O O . GLU A 1 95 ? -13.966 -0.163 13.747 1.00 70.25 95 GLU A O 1
ATOM 765 N N . PRO A 1 96 ? -12.571 -0.127 11.991 1.00 64.44 96 PRO A N 1
ATOM 766 C CA . PRO A 1 96 ? -13.293 0.941 11.308 1.00 64.44 96 PRO A CA 1
ATOM 767 C C . PRO A 1 96 ? -14.663 0.427 10.893 1.00 64.44 96 PRO A C 1
ATOM 769 O O . PRO A 1 96 ? -14.731 -0.347 9.948 1.00 64.44 96 PRO A O 1
ATOM 772 N N . PHE A 1 97 ? -15.718 0.860 11.586 1.00 60.88 97 PHE A N 1
ATOM 773 C CA . PHE A 1 97 ? -17.141 0.654 11.290 1.00 60.88 97 PHE A CA 1
ATOM 774 C C . PHE A 1 97 ? -17.519 -0.761 10.794 1.00 60.88 97 PHE A C 1
ATOM 776 O O . PHE A 1 97 ? -17.268 -1.160 9.652 1.00 60.88 97 PHE A O 1
ATOM 783 N N . ALA A 1 98 ? -18.220 -1.518 11.637 1.00 48.50 98 ALA A N 1
ATOM 784 C CA . ALA A 1 98 ? -19.177 -2.499 11.144 1.00 48.50 98 ALA A CA 1
ATOM 785 C C . ALA A 1 98 ? -20.359 -1.710 10.564 1.00 48.50 98 ALA A C 1
ATOM 787 O O . ALA A 1 98 ? -21.261 -1.312 11.293 1.00 48.50 98 ALA A O 1
ATOM 788 N N . VAL A 1 99 ? -20.317 -1.387 9.273 1.00 45.66 99 VAL A N 1
ATOM 789 C CA . VAL A 1 99 ? -21.562 -1.078 8.574 1.00 45.66 99 VAL A CA 1
ATOM 790 C C . VAL A 1 99 ? -22.101 -2.437 8.167 1.00 45.66 99 VAL A C 1
ATOM 792 O O . VAL A 1 99 ? -21.540 -3.071 7.275 1.00 45.66 99 VAL A O 1
ATOM 795 N N . GLU A 1 100 ? -23.138 -2.915 8.854 1.00 41.50 100 GLU A N 1
ATOM 796 C CA . GLU A 1 100 ? -24.040 -3.891 8.250 1.00 41.50 100 GLU A CA 1
ATOM 797 C C . GLU A 1 100 ? -24.620 -3.208 7.016 1.00 41.50 100 GLU A C 1
ATOM 799 O O . GLU A 1 100 ? -25.573 -2.433 7.083 1.00 41.50 100 GLU A O 1
ATOM 804 N N . THR A 1 101 ? -23.980 -3.407 5.871 1.00 41.03 101 THR A N 1
ATOM 805 C CA . THR A 1 101 ? -24.577 -3.039 4.605 1.00 41.03 101 THR A CA 1
ATOM 806 C C . THR A 1 101 ? -25.685 -4.047 4.344 1.00 41.03 101 THR A C 1
ATOM 808 O O . THR A 1 101 ? -25.488 -5.068 3.690 1.00 41.03 101 THR A O 1
ATOM 811 N N . ALA A 1 102 ? -26.874 -3.762 4.876 1.00 44.66 102 ALA A N 1
ATOM 812 C CA . ALA A 1 102 ? -28.109 -4.342 4.381 1.00 44.66 102 ALA A CA 1
ATOM 813 C C . ALA A 1 102 ? -28.320 -3.821 2.950 1.00 44.66 102 ALA A C 1
ATOM 815 O O . ALA A 1 102 ? -29.076 -2.882 2.706 1.00 44.66 102 ALA A O 1
ATOM 816 N N . PHE A 1 103 ? -27.586 -4.387 1.990 1.00 44.12 103 PHE A N 1
ATOM 817 C CA . PHE A 1 103 ? -27.922 -4.256 0.583 1.00 44.12 103 PHE A CA 1
ATOM 818 C C . PHE A 1 103 ? -29.188 -5.080 0.363 1.00 44.12 103 PHE A C 1
ATOM 820 O 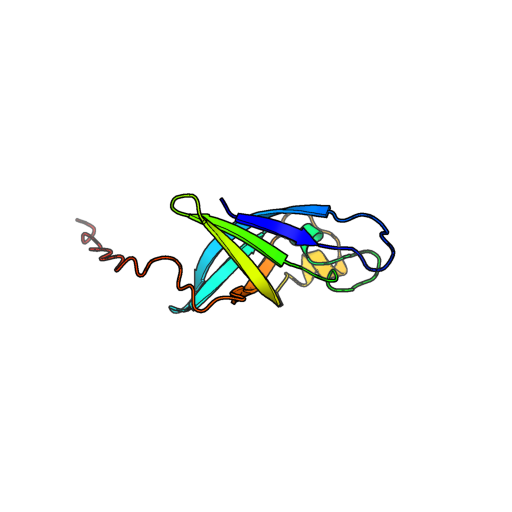O . PHE A 1 103 ? -29.132 -6.262 0.030 1.00 44.12 103 PHE A O 1
ATOM 827 N N . ASN A 1 104 ? -30.342 -4.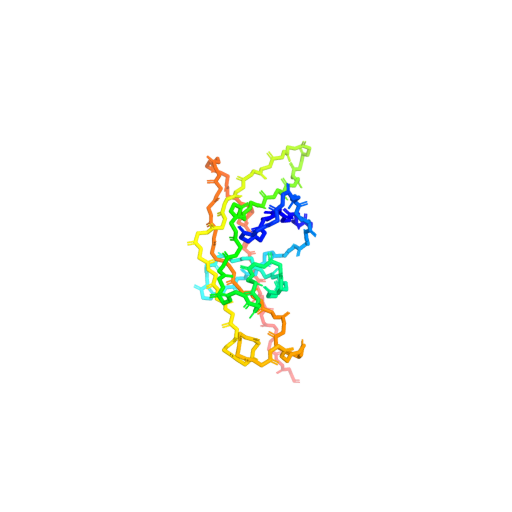450 0.576 1.00 43.47 104 ASN A N 1
ATOM 828 C CA . ASN A 1 104 ? -31.584 -4.933 -0.001 1.00 43.47 104 ASN A CA 1
ATOM 829 C C . ASN A 1 104 ? -31.439 -4.762 -1.514 1.00 43.47 104 ASN A C 1
ATOM 831 O O . ASN A 1 104 ? -31.666 -3.675 -2.044 1.00 43.47 104 ASN A O 1
ATOM 835 N N . TYR A 1 105 ? -30.996 -5.817 -2.199 1.00 47.50 105 TYR A N 1
ATOM 836 C CA . TYR A 1 105 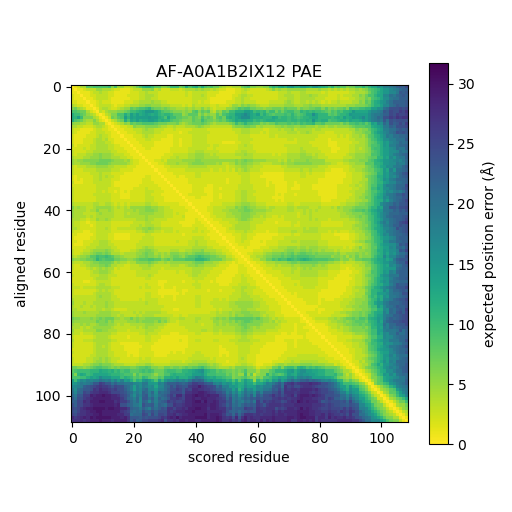? -31.181 -5.920 -3.639 1.00 47.50 105 TYR A CA 1
ATOM 837 C C . TYR A 1 105 ? -32.688 -5.853 -3.881 1.00 47.50 105 TYR A C 1
ATOM 839 O O . TYR A 1 105 ? -33.417 -6.794 -3.569 1.00 47.50 105 TYR A O 1
ATOM 847 N N . LEU A 1 106 ? -33.162 -4.704 -4.360 1.00 47.28 106 LEU A N 1
ATOM 848 C CA . LEU A 1 106 ? -34.500 -4.617 -4.915 1.00 47.28 106 LEU A CA 1
ATOM 849 C C . LEU A 1 106 ? -34.490 -5.490 -6.177 1.00 47.28 106 LEU A C 1
ATOM 851 O O . LEU A 1 106 ? -33.621 -5.277 -7.026 1.00 47.28 106 LEU A O 1
ATOM 855 N N . PRO A 1 107 ? -35.368 -6.501 -6.284 1.00 43.59 107 PRO A N 1
ATOM 856 C CA . PRO A 1 107 ? -35.453 -7.303 -7.493 1.00 43.59 107 PRO A CA 1
ATOM 857 C C . PRO A 1 107 ? -35.792 -6.392 -8.675 1.00 43.59 107 PRO A C 1
ATOM 859 O O . PRO A 1 107 ? -36.652 -5.516 -8.562 1.00 43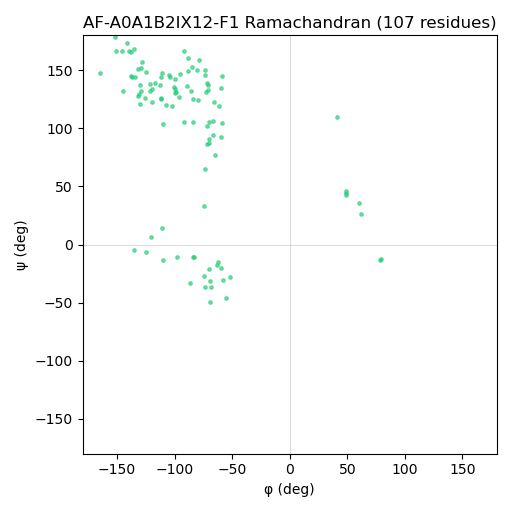.59 107 PRO A O 1
ATOM 862 N N . GLU A 1 108 ? -35.084 -6.586 -9.785 1.00 55.22 108 GLU A N 1
ATOM 863 C CA . GLU A 1 108 ? -35.384 -5.925 -11.053 1.00 55.22 108 GLU A CA 1
ATOM 864 C C . GLU A 1 108 ? -36.798 -6.342 -11.492 1.00 55.22 108 GLU A C 1
ATOM 866 O O . GLU A 1 108 ? -37.082 -7.535 -11.622 1.00 55.22 108 GLU A O 1
ATOM 871 N N . THR A 1 109 ? -37.694 -5.361 -11.628 1.00 59.72 109 THR A N 1
ATOM 872 C CA . THR A 1 109 ? -39.048 -5.522 -12.186 1.00 59.72 109 THR A CA 1
ATOM 873 C C . THR A 1 109 ? -39.035 -5.426 -13.697 1.00 59.72 109 THR A C 1
ATOM 875 O O . THR A 1 109 ? -38.357 -4.493 -14.189 1.00 59.72 109 THR A O 1
#

Nearest PDB structures (foldseek):
  3cp3-assembly1_A-2  TM=5.445E-01  e=1.201E-01  Corynebacterium diphtheriae NCTC 13129
  3swj-assembly1_A  TM=5.102E-01  e=1.201E-01  Campylobacter jejuni RM1221
  8k98-assembly1_A  TM=3.769E-01  e=4.817E-01  Bacillus halotolerans
  6j9b-assembly2_D  TM=4.230E-01  e=2.158E+00  Arabidopsis thaliana
  6j9a-assembly1_A  TM=4.081E-01  e=2.281E+00  Arabidopsis thaliana

Radius of gyration: 15.89 Å; Cα contacts (8 Å, |Δi|>4): 205; chains: 1; bounding box: 56×25×37 Å

Organism: NCBI:txid240427

Mean predicted aligned error: 7.19 Å

Secondary structure (DSSP, 8-state):
-EEEEEE-TT-SSPEEEEEEEEEETTEEEEEE-GGGTEETTTTEEPEEEEEEEEETTEEEEEEEEEEEE-HHHHHH--GGG--EEEEEEESSS------------PPP-

Solvent-accessible surface area (backbone atoms only — not comparable to full-atom values): 6512 Å² total; per-residue (Å²): 123,32,39,34,35,25,23,47,96,85,52,93,58,78,45,78,48,64,34,43,82,42,74,56,96,90,42,74,32,37,40,35,48,24,76,73,49,32,39,63,90,76,73,40,71,35,42,78,42,31,39,41,36,76,54,98,92,42,78,48,49,27,39,59,77,44,81,46,63,43,65,61,22,58,76,66,65,40,71,95,39,49,38,25,46,27,39,64,47,53,80,55,99,68,74,87,70,90,69,82,76,80,74,75,76,74,78,89,126

pLDDT: mean 85.79, std 15.41, range [41.03, 97.75]